Protein AF-A0A662SKJ4-F1 (afdb_monomer)

Nearest PDB structures (foldseek):
  3iwt-assembly1_A  TM=9.603E-01  e=2.782E-09  Sulfurisphaera tokodaii
  3kbq-assembly1_B  TM=8.630E-01  e=3.384E-05  Thermoplasma acidophilum
  4twg-assembly1_A  TM=8.757E-01  e=3.994E-04  Mycobacterium ulcerans Agy99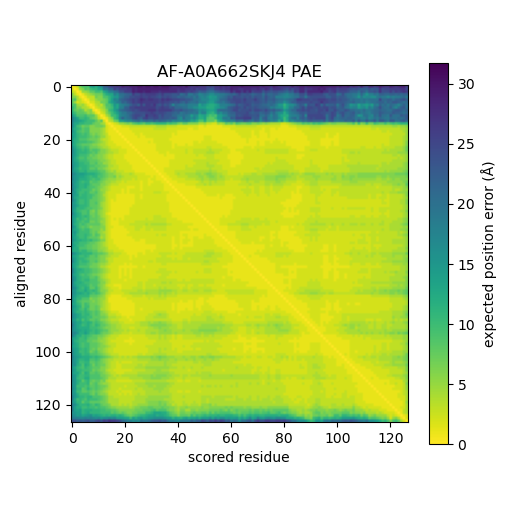
  8ron-assembly1_A  TM=7.445E-01  e=1.794E-04  Homo sapiens
  6hso-assembly1_A-2  TM=8.335E-01  e=1.516E-03  Rattus norvegicus

Solvent-accessible surface area (backbone atoms only — not comparable to full-atom values): 7444 Å² total; per-residue (Å²): 131,83,54,74,68,56,62,54,58,74,70,46,79,89,56,52,33,26,28,42,35,35,34,34,48,71,58,32,49,25,58,76,70,73,44,89,82,85,57,68,65,54,53,50,50,51,52,55,43,44,74,70,59,32,43,76,80,40,80,48,68,35,48,57,39,49,67,63,48,37,54,51,50,66,54,39,65,79,73,29,81,42,80,47,79,46,57,33,70,63,88,51,94,58,34,32,43,59,68,29,53,59,75,71,55,93,71,82,68,65,64,56,61,54,50,49,52,54,56,44,38,76,75,66,46,93,117

Mean predicted aligned error: 5.45 Å

Sequence (127 aa):
MESPVHEHRAKSPHRLRYAVYTVSSSRYKAIKEGRDFTDPTGDLAVKLIESAGNSVVIRKVLPDEKLSIRRELESALKEADVIILCGGTGLHPEDVTVEAASGIFEKEIRGFGELFRHLSFQSIGSA

Radius of gyration: 16.57 Å; Cα contacts (8 Å, |Δi|>4): 156; chains: 1; bounding box: 35×53×33 Å

pLDDT: mean 92.01, std 11.53, range [49.88, 98.62]

Secondary structure (DSSP, 8-state):
---HHHHHHHTS-SS-EEEEEEE-HHHHHHHHTT-----HHHHHHHHHHHHTT-EEEEEEEE-S-HHHHHHHHHHHTTT-SEEEEES--SSSTT--HHHHHHTT-SS--HHHHHHHHHHHHHHHTT-

Foldseek 3Di:
DDDPVVVVVVPDPLEFEEAEEEEAQVVVVCVVVVHDDDDVPLVVVQVVRVVSVYHYPHYYYHYLDLVRLLVVVVVVVVPGPYYHYHDLCDPDPSSCNCVSVVVPDPDDPVVVVVVVVVVCCVVPNPD

Structure (mmCIF, N/CA/C/O backbone):
data_AF-A0A662SKJ4-F1
#
_entry.id   AF-A0A662SKJ4-F1
#
loop_
_atom_site.group_PDB
_atom_site.id
_atom_site.type_symbol
_atom_site.label_atom_id
_atom_site.label_alt_id
_atom_site.label_comp_id
_atom_site.label_asym_id
_atom_site.label_entity_id
_atom_site.label_seq_id
_atom_site.pdbx_PDB_ins_code
_atom_site.Cartn_x
_atom_site.Cartn_y
_atom_site.Cartn_z
_atom_site.occupancy
_atom_site.B_iso_or_equiv
_atom_site.auth_seq_id
_atom_site.aut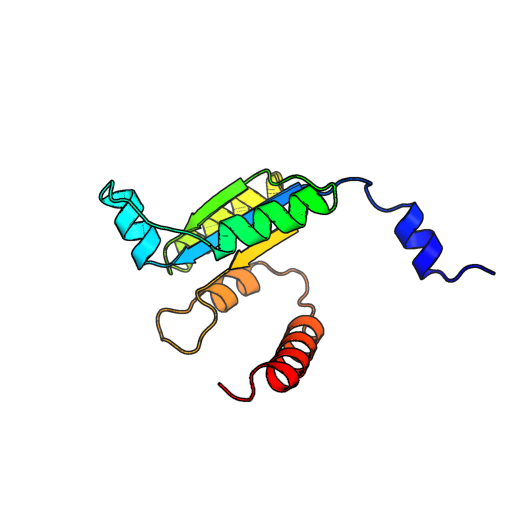h_comp_id
_atom_site.auth_asym_id
_atom_site.auth_atom_id
_atom_site.pdbx_PDB_model_num
ATOM 1 N N . MET A 1 1 ? -11.645 -31.024 -21.734 1.00 49.88 1 MET A N 1
ATOM 2 C CA . MET A 1 1 ? -11.483 -30.965 -20.269 1.00 49.88 1 MET A CA 1
ATOM 3 C C . MET A 1 1 ? -11.018 -29.549 -19.969 1.00 49.88 1 MET A C 1
ATOM 5 O O . MET A 1 1 ? -9.966 -29.176 -20.476 1.00 49.88 1 MET A O 1
ATOM 9 N N . GLU A 1 2 ? -11.850 -28.715 -19.340 1.00 52.16 2 GLU A N 1
ATOM 10 C CA . GLU A 1 2 ? -11.450 -27.342 -18.990 1.00 52.16 2 GLU A CA 1
ATOM 11 C C . GLU A 1 2 ? -10.287 -27.383 -17.994 1.00 52.16 2 GLU A C 1
ATOM 13 O O . GLU A 1 2 ? -10.190 -28.305 -17.184 1.00 52.16 2 GLU A O 1
ATOM 18 N N . SER A 1 3 ? -9.348 -26.438 -18.096 1.00 72.00 3 SER A N 1
ATOM 19 C CA . SER A 1 3 ? -8.174 -26.464 -17.222 1.00 72.00 3 SER A CA 1
ATOM 20 C C . SER A 1 3 ? -8.568 -26.117 -15.777 1.00 72.00 3 SER A C 1
ATOM 22 O O . SER A 1 3 ? -9.486 -25.317 -15.579 1.00 72.00 3 SER A O 1
ATOM 24 N N . PRO A 1 4 ? -7.837 -26.615 -14.762 1.00 68.94 4 PRO A N 1
ATOM 25 C CA . PRO A 1 4 ? -8.095 -26.296 -13.351 1.00 68.94 4 PRO A CA 1
ATOM 26 C C . PRO A 1 4 ? -8.168 -24.787 -13.050 1.00 68.94 4 PRO A C 1
ATOM 28 O O . PRO A 1 4 ? -8.833 -24.362 -12.111 1.00 68.94 4 PRO A O 1
ATOM 31 N N . VAL A 1 5 ? -7.517 -23.960 -13.877 1.00 65.94 5 VAL A N 1
ATOM 32 C CA . VAL A 1 5 ? -7.535 -22.490 -13.798 1.00 65.94 5 VAL A CA 1
ATOM 33 C C . VAL A 1 5 ? -8.924 -21.912 -14.100 1.00 65.94 5 VAL A C 1
ATOM 35 O O . VAL A 1 5 ? -9.333 -20.935 -13.470 1.00 65.94 5 VAL A O 1
ATOM 38 N N . HIS A 1 6 ? -9.660 -22.510 -15.042 1.00 60.34 6 HIS A N 1
ATOM 39 C CA . HIS A 1 6 ? -11.007 -22.066 -15.409 1.00 60.34 6 HIS A CA 1
ATOM 40 C C . HIS A 1 6 ? -12.019 -22.394 -14.306 1.00 60.34 6 HIS A C 1
ATOM 42 O O . HIS A 1 6 ? -12.768 -21.509 -13.889 1.00 60.34 6 HIS A O 1
ATOM 48 N N . GLU A 1 7 ? -11.969 -23.608 -13.749 1.00 56.72 7 GLU A N 1
ATOM 49 C CA . GLU A 1 7 ? -12.828 -23.996 -12.621 1.00 56.72 7 GLU A CA 1
ATOM 50 C C . GLU A 1 7 ? -12.574 -23.146 -11.364 1.00 56.72 7 GLU A C 1
ATOM 52 O O . GLU A 1 7 ? -13.521 -22.792 -10.657 1.00 56.72 7 GLU A O 1
ATOM 57 N N . HIS A 1 8 ? -11.318 -22.767 -11.091 1.00 60.44 8 HIS A N 1
ATOM 58 C CA . HIS A 1 8 ? -10.983 -21.895 -9.958 1.00 60.44 8 HIS A CA 1
ATOM 59 C C . HIS A 1 8 ? -11.510 -20.461 -10.134 1.00 60.44 8 HIS A C 1
ATOM 61 O O . HIS A 1 8 ? -11.982 -19.848 -9.172 1.00 60.44 8 HIS A O 1
ATOM 67 N N . ARG A 1 9 ? -11.467 -19.920 -11.360 1.00 61.12 9 ARG A N 1
ATOM 68 C CA . ARG A 1 9 ? -12.022 -18.591 -11.672 1.00 61.12 9 ARG A CA 1
ATOM 69 C C . ARG A 1 9 ? -13.539 -18.545 -11.519 1.00 61.12 9 ARG A C 1
ATOM 71 O O . ARG A 1 9 ? -14.049 -17.572 -10.976 1.00 61.12 9 ARG A O 1
ATOM 78 N N . ALA A 1 10 ? -14.245 -19.595 -11.936 1.00 59.62 10 ALA A N 1
ATOM 79 C CA . ALA A 1 10 ? -15.704 -19.668 -11.839 1.00 59.62 10 ALA A CA 1
ATOM 80 C C . ALA A 1 10 ? -16.223 -19.681 -10.386 1.00 59.62 10 ALA A C 1
ATOM 82 O O . ALA A 1 10 ? -17.343 -19.249 -10.131 1.00 59.62 10 ALA A O 1
ATOM 83 N N . LYS A 1 11 ? -15.405 -20.151 -9.434 1.00 61.97 11 LYS A N 1
ATOM 84 C CA . LYS A 1 11 ? -15.737 -20.235 -7.999 1.00 61.97 11 LYS A CA 1
ATOM 85 C C . LYS A 1 11 ? -15.219 -19.055 -7.169 1.00 61.97 11 LYS A C 1
ATOM 87 O O . LYS A 1 11 ? -15.419 -19.031 -5.957 1.00 61.97 11 LYS A O 1
ATOM 92 N N . SER A 1 12 ? -14.514 -18.111 -7.791 1.00 60.84 12 SER A N 1
ATOM 93 C CA . SER A 1 12 ? -13.952 -16.957 -7.087 1.00 60.84 12 SER A CA 1
ATOM 94 C C . SER A 1 12 ? -15.053 -15.945 -6.734 1.00 60.84 12 SER A C 1
ATOM 96 O O . SER A 1 12 ? -16.009 -15.813 -7.503 1.00 60.84 12 SER A O 1
ATOM 98 N N . PRO A 1 13 ? -14.944 -15.217 -5.602 1.00 64.12 13 PRO A N 1
ATOM 99 C CA . PRO A 1 13 ? -15.897 -14.169 -5.248 1.00 64.12 13 PRO A CA 1
ATOM 100 C C . PRO A 1 13 ? -16.089 -13.214 -6.426 1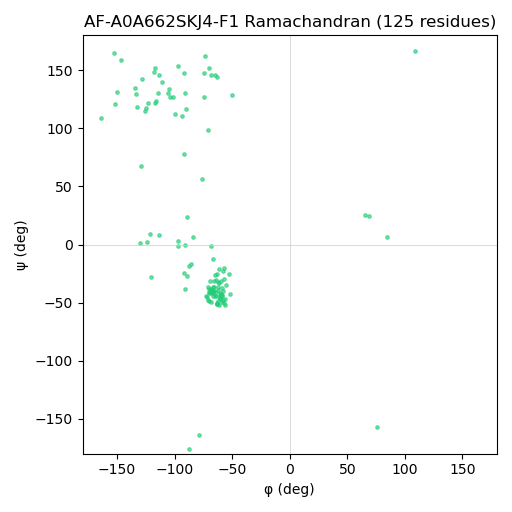.00 64.12 13 PRO A C 1
ATOM 102 O O . PRO A 1 13 ? -15.116 -12.697 -6.971 1.00 64.12 13 PRO A O 1
ATOM 105 N N . HIS A 1 14 ? -17.341 -12.964 -6.816 1.00 73.62 14 HIS A N 1
ATOM 106 C CA . HIS A 1 14 ? -17.648 -12.092 -7.955 1.00 73.62 14 HIS A CA 1
ATOM 107 C C . HIS A 1 14 ? -17.266 -10.623 -7.714 1.00 73.62 14 HIS A C 1
ATOM 109 O O . HIS A 1 14 ? -17.265 -9.832 -8.653 1.00 73.62 14 HIS A O 1
ATOM 115 N N . ARG A 1 15 ? -16.950 -10.255 -6.465 1.00 90.06 15 ARG A N 1
ATOM 116 C CA . ARG A 1 15 ? -16.554 -8.908 -6.062 1.00 90.06 15 ARG A CA 1
ATOM 117 C C . ARG A 1 15 ? -15.637 -8.966 -4.844 1.00 90.06 15 ARG A C 1
ATOM 119 O O . ARG A 1 15 ? -16.052 -9.462 -3.800 1.00 90.06 15 ARG A O 1
ATOM 126 N N . LEU A 1 16 ? -14.424 -8.439 -4.973 1.00 96.06 16 LEU A N 1
ATOM 127 C CA . LEU A 1 16 ? -13.473 -8.295 -3.871 1.00 96.06 16 LEU A CA 1
ATOM 128 C C . LEU A 1 16 ? -13.527 -6.881 -3.274 1.00 96.06 16 LEU A C 1
ATOM 130 O O . LEU A 1 16 ? -13.876 -5.897 -3.944 1.00 96.06 16 LEU A O 1
ATOM 134 N N . ARG A 1 17 ? -13.159 -6.781 -1.999 1.00 97.75 17 ARG A N 1
ATOM 135 C CA . ARG A 1 17 ? -13.008 -5.535 -1.243 1.00 97.75 17 ARG A CA 1
ATOM 136 C C . ARG A 1 17 ? -11.533 -5.174 -1.141 1.00 97.75 17 ARG A C 1
ATOM 138 O O . ARG A 1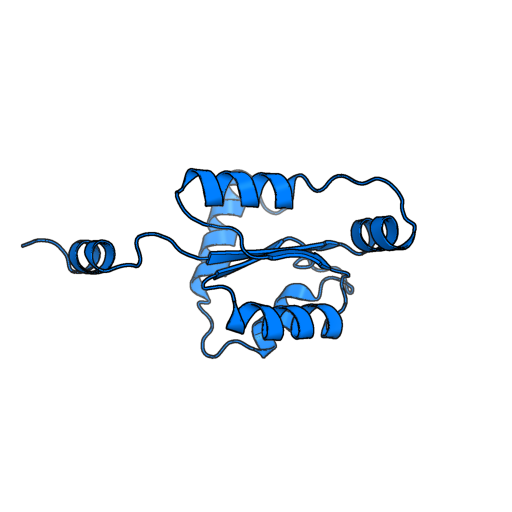 17 ? -10.721 -5.981 -0.697 1.00 97.75 17 ARG A O 1
ATOM 145 N N . TYR A 1 18 ? -11.197 -3.953 -1.526 1.00 98.50 18 TYR A N 1
ATOM 146 C CA . TYR A 1 18 ? -9.835 -3.441 -1.558 1.00 98.50 18 TYR A CA 1
ATOM 147 C C . TYR A 1 18 ? -9.627 -2.364 -0.498 1.00 98.50 18 TYR A C 1
ATOM 149 O O . TYR A 1 18 ? -10.466 -1.479 -0.324 1.00 98.50 18 TYR A O 1
ATOM 157 N N . ALA A 1 19 ? -8.470 -2.399 0.149 1.00 98.56 19 ALA A N 1
ATOM 158 C CA . ALA A 1 19 ? -7.909 -1.262 0.857 1.00 98.56 19 ALA A CA 1
ATOM 159 C C . ALA A 1 19 ? -6.769 -0.669 0.022 1.00 98.56 19 ALA A C 1
ATOM 161 O O . ALA A 1 19 ? -5.858 -1.392 -0.384 1.00 98.56 19 ALA A O 1
ATOM 162 N N . VAL A 1 20 ? -6.819 0.633 -0.244 1.00 98.62 20 VAL A N 1
ATOM 163 C CA . VAL A 1 20 ? -5.810 1.368 -1.013 1.00 98.62 20 VAL A CA 1
ATOM 164 C C . VAL A 1 20 ? -5.146 2.395 -0.108 1.00 98.62 20 VAL A C 1
ATOM 166 O O . VAL A 1 20 ? -5.805 3.272 0.459 1.00 98.62 20 VAL A O 1
ATOM 169 N N . TYR A 1 21 ? -3.827 2.301 -0.007 1.00 98.56 21 TYR A N 1
ATOM 170 C CA . TYR A 1 21 ? -3.008 3.198 0.788 1.00 98.56 21 TYR A CA 1
ATOM 171 C C . TYR A 1 21 ? -1.938 3.854 -0.074 1.00 98.56 21 TYR A C 1
ATOM 173 O O . TYR A 1 21 ? -1.088 3.169 -0.642 1.00 98.56 21 TYR A O 1
ATOM 181 N N . THR A 1 22 ? -1.934 5.183 -0.117 1.00 98.44 22 THR A N 1
ATOM 182 C CA . THR A 1 22 ? -0.799 5.947 -0.646 1.00 98.44 22 THR A CA 1
ATOM 183 C C . THR A 1 22 ? 0.153 6.249 0.506 1.00 98.44 22 THR A C 1
ATOM 185 O O . THR A 1 22 ? -0.218 6.951 1.444 1.00 98.44 22 THR A O 1
ATOM 188 N N . VAL A 1 23 ? 1.378 5.736 0.458 1.00 98.19 23 VAL A N 1
ATOM 189 C CA . VAL A 1 23 ? 2.415 6.003 1.463 1.00 98.19 23 VAL A CA 1
ATOM 190 C C . VAL A 1 23 ? 3.253 7.181 0.973 1.00 98.19 23 VAL A C 1
ATOM 192 O O . VAL A 1 23 ? 3.905 7.107 -0.069 1.00 98.19 23 VAL A O 1
ATOM 195 N N . SER A 1 24 ? 3.122 8.325 1.648 1.00 97.44 24 SER A N 1
ATOM 196 C CA . SER A 1 24 ? 3.790 9.567 1.265 1.00 97.44 24 SER A CA 1
ATOM 197 C C . SER A 1 24 ? 3.779 10.582 2.408 1.00 97.44 24 SER A C 1
ATOM 199 O O . SER A 1 24 ? 2.758 11.221 2.686 1.00 97.44 24 SER A O 1
ATOM 201 N N . SER A 1 25 ? 4.946 10.819 3.004 1.00 95.56 25 SER A N 1
ATOM 202 C CA . SER A 1 25 ? 5.121 11.794 4.090 1.00 95.56 25 SER A CA 1
ATOM 203 C C . SER A 1 25 ? 4.718 13.222 3.703 1.00 95.56 25 SER A C 1
ATOM 205 O O . SER A 1 25 ? 4.098 13.930 4.497 1.00 95.56 25 SER A O 1
ATOM 207 N N . SER A 1 26 ? 4.991 13.654 2.467 1.00 95.75 26 SER A N 1
ATOM 208 C CA . SER A 1 26 ? 4.630 14.999 1.995 1.00 95.75 26 SER A CA 1
ATOM 209 C C . SER A 1 26 ? 3.116 15.200 1.860 1.00 95.75 26 SER A C 1
ATOM 211 O O . SER A 1 26 ? 2.595 16.239 2.279 1.00 95.75 26 SER A O 1
ATOM 213 N N . ARG A 1 27 ? 2.395 14.200 1.334 1.00 97.56 27 ARG A N 1
ATOM 214 C CA . ARG A 1 27 ? 0.924 14.216 1.244 1.00 97.56 27 ARG A CA 1
ATOM 215 C C . ARG A 1 27 ? 0.284 14.091 2.617 1.00 97.56 27 ARG A C 1
ATOM 217 O O . ARG A 1 27 ? -0.639 14.837 2.928 1.00 97.56 27 ARG A O 1
ATOM 224 N N . TYR A 1 28 ? 0.817 13.217 3.468 1.00 97.31 28 TYR A N 1
ATOM 225 C CA . TYR A 1 28 ? 0.346 13.086 4.841 1.00 97.31 28 TYR A CA 1
ATOM 226 C C . TYR A 1 28 ? 0.509 14.399 5.622 1.00 97.31 28 TYR A C 1
ATOM 228 O O . TYR A 1 28 ? -0.424 14.849 6.287 1.00 97.31 28 TYR A O 1
ATOM 236 N N . LYS A 1 29 ? 1.651 15.082 5.472 1.00 97.56 29 LYS A N 1
ATOM 237 C CA . LYS A 1 29 ? 1.871 16.413 6.054 1.00 97.56 29 LYS A CA 1
ATOM 238 C C . LYS A 1 29 ? 0.866 17.445 5.533 1.00 97.56 29 LYS A C 1
ATOM 240 O O . LYS A 1 29 ? 0.340 18.212 6.332 1.00 97.56 29 LYS A O 1
ATOM 245 N N . ALA A 1 30 ? 0.559 17.444 4.232 1.00 97.75 30 ALA A N 1
ATOM 246 C CA . ALA A 1 30 ? -0.463 18.330 3.667 1.00 97.75 30 ALA A CA 1
ATOM 247 C C . ALA A 1 30 ? -1.837 18.115 4.324 1.00 97.75 30 ALA A C 1
ATOM 249 O O . ALA A 1 30 ? -2.449 19.089 4.752 1.00 97.75 30 ALA A O 1
ATOM 250 N N . ILE A 1 31 ? -2.257 16.859 4.527 1.00 97.00 31 ILE A N 1
ATOM 251 C CA . ILE A 1 31 ? -3.496 16.526 5.254 1.00 97.00 31 ILE A CA 1
ATOM 252 C C . ILE A 1 31 ? -3.472 17.091 6.678 1.00 97.00 31 ILE A C 1
ATOM 254 O O . ILE A 1 31 ? -4.436 17.720 7.110 1.00 97.00 31 ILE A O 1
ATOM 258 N N . LYS A 1 32 ? -2.372 16.886 7.415 1.00 97.62 32 LYS A N 1
ATOM 259 C CA . LYS A 1 32 ? -2.241 17.354 8.808 1.00 97.62 32 LYS A CA 1
ATOM 260 C C . LYS A 1 32 ? -2.276 18.877 8.926 1.00 97.62 32 LYS A C 1
ATOM 262 O O . LYS A 1 32 ? -2.737 19.387 9.941 1.00 97.62 32 LYS A O 1
ATOM 267 N N . GLU A 1 33 ? -1.801 19.577 7.904 1.00 97.81 33 GLU A N 1
ATOM 268 C CA . GLU A 1 33 ? -1.788 21.039 7.820 1.00 97.81 33 GLU A CA 1
ATOM 269 C C . GLU A 1 33 ? -3.051 21.615 7.157 1.00 97.81 33 GLU A C 1
ATOM 271 O O . GLU A 1 33 ? -3.161 22.831 7.027 1.00 97.81 33 GLU A O 1
ATOM 276 N N . GLY A 1 34 ? -3.999 20.771 6.729 1.00 97.19 34 GLY A N 1
ATOM 277 C CA . GLY A 1 34 ? -5.209 21.204 6.022 1.00 97.19 34 GLY A CA 1
ATOM 278 C C . GLY A 1 34 ? -4.932 21.830 4.652 1.00 97.19 34 GLY A C 1
ATOM 279 O O . GLY A 1 34 ? -5.715 22.655 4.190 1.00 97.19 34 GLY A O 1
ATOM 280 N N . ARG A 1 35 ? -3.806 21.483 4.018 1.00 97.56 35 ARG A N 1
ATOM 281 C CA . ARG A 1 35 ? -3.424 21.957 2.683 1.00 97.56 35 ARG A CA 1
ATOM 282 C C . ARG A 1 35 ? -3.905 20.998 1.603 1.00 97.56 35 ARG A C 1
ATOM 284 O O . ARG A 1 35 ? -3.874 19.780 1.781 1.00 97.56 35 ARG A O 1
ATOM 291 N N . ASP A 1 36 ? -4.225 21.561 0.446 1.00 96.00 36 ASP A N 1
ATOM 292 C CA . ASP A 1 36 ? -4.551 20.784 -0.743 1.00 96.00 36 ASP A CA 1
ATOM 293 C C . ASP A 1 36 ? -3.347 19.970 -1.237 1.00 96.00 36 ASP A C 1
ATOM 295 O O . ASP A 1 36 ? -2.185 20.389 -1.152 1.00 96.00 36 ASP A O 1
ATOM 299 N N . PHE A 1 37 ? -3.638 18.791 -1.779 1.00 97.06 37 PHE A N 1
ATOM 300 C CA . PHE A 1 37 ? -2.676 17.914 -2.438 1.00 97.06 37 PHE A CA 1
ATOM 301 C C . PHE A 1 37 ? -3.388 17.055 -3.487 1.00 97.06 37 PHE A C 1
ATOM 303 O O . PHE A 1 37 ? -4.610 16.926 -3.482 1.00 97.06 37 PHE A O 1
ATOM 310 N N . THR A 1 38 ? -2.612 16.433 -4.372 1.00 97.19 38 THR A N 1
ATOM 311 C CA . THR A 1 38 ? -3.121 15.457 -5.341 1.00 97.19 38 THR A CA 1
ATOM 312 C C . THR A 1 38 ? -2.573 14.066 -5.050 1.00 97.19 38 THR A C 1
ATOM 314 O O . THR A 1 38 ? -1.416 13.896 -4.644 1.00 97.19 38 THR A O 1
ATOM 317 N N . ASP A 1 39 ? -3.390 13.048 -5.305 1.00 97.44 39 ASP A N 1
ATOM 318 C CA . ASP A 1 39 ? -3.024 11.636 -5.175 1.00 97.44 39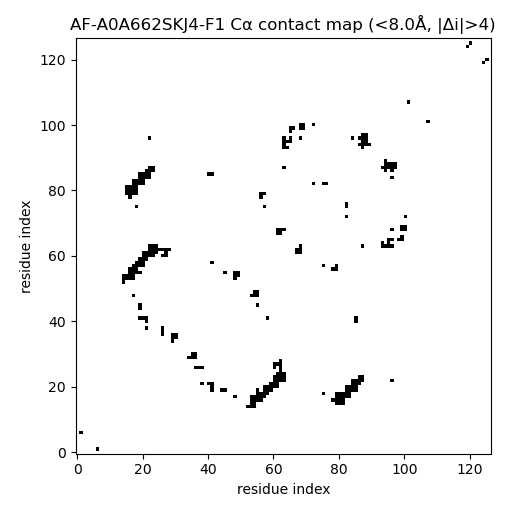 ASP A CA 1
ATOM 319 C C . ASP A 1 39 ? -3.389 10.854 -6.451 1.00 97.44 39 ASP A C 1
ATOM 321 O O . ASP A 1 39 ? -4.268 9.990 -6.421 1.00 97.44 39 ASP A O 1
ATOM 325 N N . PRO A 1 40 ? -2.713 11.131 -7.589 1.00 97.75 40 PRO A N 1
ATOM 326 C CA . PRO A 1 40 ? -3.048 10.500 -8.866 1.00 97.75 40 PRO A CA 1
ATOM 327 C C . PRO A 1 40 ? -2.933 8.974 -8.828 1.00 97.75 40 PRO A C 1
ATOM 329 O O . PRO A 1 40 ? -3.672 8.283 -9.523 1.00 97.75 40 PRO A O 1
ATOM 332 N N . THR A 1 41 ? -2.013 8.445 -8.016 1.00 96.25 41 THR A N 1
ATOM 333 C CA . THR A 1 41 ? -1.816 7.003 -7.847 1.00 96.25 41 THR A CA 1
ATOM 334 C C . THR A 1 41 ? -3.005 6.361 -7.145 1.00 96.25 41 THR A C 1
ATOM 336 O O . THR A 1 41 ? -3.545 5.379 -7.656 1.00 96.25 41 THR A O 1
ATOM 339 N N . GLY A 1 42 ? -3.452 6.924 -6.017 1.00 97.69 42 GLY A N 1
ATOM 340 C CA . GLY A 1 42 ? -4.649 6.435 -5.337 1.00 97.69 42 GLY A CA 1
ATOM 341 C C . GLY A 1 42 ? -5.906 6.608 -6.190 1.00 97.69 42 GLY A C 1
ATOM 342 O O . GLY A 1 42 ? -6.705 5.677 -6.277 1.00 97.69 42 GLY A O 1
ATOM 343 N N . ASP A 1 43 ? -6.052 7.742 -6.885 1.00 98.19 43 ASP A N 1
ATOM 344 C CA . ASP A 1 43 ? -7.179 7.988 -7.798 1.00 98.19 43 ASP A CA 1
ATOM 345 C C . ASP A 1 43 ? -7.221 6.952 -8.937 1.00 98.19 43 ASP A C 1
ATOM 347 O O . ASP A 1 43 ? -8.276 6.384 -9.239 1.00 98.19 43 ASP A O 1
ATOM 351 N N . LEU A 1 44 ? -6.069 6.655 -9.549 1.00 98.44 44 LEU A N 1
ATOM 352 C CA . LEU A 1 44 ? -5.958 5.649 -10.604 1.00 98.44 44 LEU A CA 1
ATOM 353 C C . LEU A 1 44 ? -6.259 4.241 -10.080 1.00 98.44 44 LEU A C 1
ATOM 355 O O . LEU A 1 44 ? -6.992 3.499 -10.735 1.00 98.44 44 LEU A O 1
ATOM 359 N N . ALA A 1 45 ? -5.723 3.874 -8.914 1.00 98.12 45 ALA A N 1
ATOM 360 C CA . ALA A 1 45 ? -5.965 2.569 -8.307 1.00 98.12 45 ALA A CA 1
ATOM 361 C C . ALA A 1 45 ? -7.462 2.344 -8.058 1.00 98.12 45 ALA A C 1
ATOM 363 O O . ALA A 1 45 ? -8.004 1.332 -8.500 1.00 98.12 45 ALA A O 1
ATOM 364 N N . VAL A 1 46 ? -8.146 3.312 -7.436 1.00 98.19 46 VAL A N 1
ATOM 365 C CA . VAL A 1 46 ? -9.598 3.253 -7.195 1.00 98.19 46 VAL A CA 1
ATOM 366 C C . VAL A 1 46 ? -10.352 3.067 -8.506 1.00 98.19 46 VAL A C 1
ATOM 368 O O . VAL A 1 46 ? -11.125 2.119 -8.640 1.00 98.19 46 VAL A O 1
ATOM 371 N N . LYS A 1 47 ? -10.056 3.903 -9.508 1.00 98.31 47 LYS A N 1
ATOM 372 C CA . LYS A 1 47 ? -10.701 3.823 -10.820 1.00 98.31 47 LYS A CA 1
ATOM 373 C C . LYS A 1 47 ? -10.545 2.440 -11.455 1.00 98.31 47 LYS A C 1
ATOM 375 O O . LYS A 1 47 ? -11.523 1.900 -11.970 1.00 98.31 47 LYS A O 1
ATOM 380 N N . LEU A 1 48 ? -9.338 1.870 -11.446 1.00 98.25 48 LEU A N 1
ATOM 381 C CA . LEU A 1 48 ? -9.069 0.554 -12.037 1.00 98.25 48 LEU A CA 1
ATOM 382 C C . LEU A 1 48 ? -9.788 -0.572 -11.285 1.00 98.25 48 LEU A C 1
ATOM 384 O O . LEU A 1 48 ? -10.364 -1.456 -11.919 1.00 98.25 48 LEU A O 1
ATOM 388 N N . ILE A 1 49 ? -9.791 -0.524 -9.951 1.00 97.75 49 ILE A N 1
ATOM 389 C CA . ILE A 1 49 ? -10.454 -1.517 -9.095 1.00 97.75 49 ILE A CA 1
ATOM 390 C C . ILE A 1 49 ? -11.966 -1.507 -9.335 1.00 97.75 49 ILE A C 1
ATOM 392 O O . ILE A 1 49 ? -12.561 -2.557 -9.589 1.00 97.75 49 ILE A O 1
ATOM 396 N N . GLU A 1 50 ? -12.590 -0.331 -9.290 1.00 96.62 50 GLU A N 1
ATOM 397 C CA . GLU A 1 50 ? -14.036 -0.185 -9.477 1.00 96.62 50 GLU A CA 1
ATOM 398 C C . GLU A 1 50 ? -14.464 -0.526 -10.908 1.00 96.62 50 GLU A C 1
ATOM 400 O O . GLU A 1 50 ? -15.463 -1.217 -11.101 1.00 96.62 50 GLU A O 1
ATOM 405 N N . SER A 1 51 ? -13.668 -0.139 -11.913 1.00 96.75 51 SER A N 1
ATOM 406 C CA . SER A 1 51 ? -13.924 -0.501 -13.319 1.00 96.75 51 SER A CA 1
ATOM 407 C C . SER A 1 51 ? -13.852 -2.012 -13.562 1.00 96.75 51 SER A C 1
ATOM 409 O O . SER A 1 51 ? -14.482 -2.516 -14.488 1.00 96.75 51 SER A O 1
ATOM 411 N N . ALA A 1 52 ? -13.114 -2.746 -12.726 1.00 95.69 52 ALA A N 1
ATOM 412 C CA . ALA A 1 52 ? -13.063 -4.206 -12.745 1.00 95.69 52 ALA A CA 1
ATOM 413 C C . ALA A 1 52 ? -14.218 -4.872 -11.961 1.00 95.69 52 ALA A C 1
ATOM 415 O O . ALA A 1 52 ? -14.205 -6.088 -11.784 1.00 95.69 52 ALA A O 1
ATOM 416 N N . GLY A 1 53 ? -15.202 -4.102 -11.476 1.00 95.50 53 GLY A N 1
ATOM 417 C CA . GLY A 1 53 ? -16.369 -4.603 -10.739 1.00 95.50 53 GLY A CA 1
ATOM 418 C C . GLY A 1 53 ? -16.139 -4.816 -9.240 1.00 95.50 53 GLY A C 1
ATOM 419 O O . GLY A 1 53 ? -17.025 -5.321 -8.549 1.00 95.50 53 GLY A O 1
ATOM 420 N N . ASN A 1 54 ? -14.976 -4.422 -8.714 1.00 96.69 54 ASN A N 1
ATOM 421 C CA . ASN A 1 54 ? -14.628 -4.574 -7.302 1.00 96.69 54 ASN A CA 1
ATOM 422 C C . ASN A 1 54 ? -15.097 -3.374 -6.457 1.00 96.69 54 ASN A C 1
ATOM 424 O O . ASN A 1 54 ? -15.822 -2.496 -6.923 1.00 96.69 54 ASN A O 1
ATOM 428 N N . SER A 1 55 ? -14.766 -3.366 -5.167 1.00 97.06 55 SER A N 1
ATOM 429 C CA . SER A 1 55 ? -15.062 -2.246 -4.260 1.00 97.06 55 SER A CA 1
ATOM 430 C C . SER A 1 55 ? -13.814 -1.801 -3.520 1.00 97.06 55 SER A C 1
ATOM 432 O O . SER A 1 55 ? -13.031 -2.649 -3.104 1.00 97.06 55 SER A O 1
ATOM 434 N N . VAL A 1 56 ? -13.656 -0.496 -3.310 1.00 98.31 56 VAL A N 1
ATOM 435 C CA . VAL A 1 56 ? -12.654 0.050 -2.390 1.00 98.31 56 VAL A CA 1
ATOM 436 C C . VAL A 1 56 ? -13.352 0.387 -1.075 1.00 98.31 56 VAL A C 1
ATOM 438 O O . VAL A 1 56 ? -14.194 1.277 -1.030 1.00 98.31 56 VAL A O 1
ATOM 441 N N . VAL A 1 57 ? -13.030 -0.353 -0.015 1.00 98.12 57 VAL A N 1
ATOM 442 C CA . VAL A 1 57 ? -13.614 -0.164 1.326 1.00 98.12 57 VAL A CA 1
ATOM 443 C C . VAL A 1 57 ? -12.787 0.785 2.187 1.00 98.12 57 VAL A C 1
ATOM 445 O O . VAL A 1 57 ? -13.324 1.433 3.079 1.00 98.12 57 VAL A O 1
ATOM 448 N N . ILE A 1 58 ? -11.488 0.907 1.897 1.00 98.38 58 ILE A N 1
ATOM 449 C CA . ILE A 1 58 ? -10.580 1.826 2.583 1.00 98.38 58 ILE A CA 1
ATOM 450 C C . ILE A 1 58 ? -9.750 2.561 1.534 1.00 98.38 58 ILE A C 1
ATOM 452 O O . ILE A 1 58 ? -9.127 1.935 0.680 1.00 98.38 58 ILE A O 1
ATOM 456 N N . ARG A 1 59 ? -9.700 3.892 1.636 1.00 97.75 59 ARG A N 1
ATOM 457 C CA . ARG A 1 59 ? -8.756 4.742 0.905 1.00 97.75 59 ARG A CA 1
ATOM 458 C C . ARG A 1 59 ? -8.117 5.730 1.874 1.00 97.75 59 ARG A C 1
ATOM 460 O O . ARG A 1 59 ? -8.830 6.549 2.453 1.00 97.75 59 ARG A O 1
ATOM 467 N N . LYS A 1 60 ? -6.794 5.674 2.048 1.00 98.00 60 LYS A N 1
ATOM 468 C CA . LYS A 1 60 ? -6.068 6.574 2.962 1.00 98.00 60 LYS A CA 1
ATOM 469 C C . LYS A 1 60 ? -4.671 6.928 2.456 1.00 98.00 60 LYS A C 1
ATOM 471 O O . LYS A 1 60 ? -4.067 6.193 1.682 1.00 98.00 60 LYS A O 1
ATOM 476 N N . VAL A 1 61 ? -4.142 8.041 2.957 1.00 98.31 61 VAL A N 1
ATOM 477 C CA . VAL A 1 61 ? -2.728 8.408 2.826 1.00 98.31 61 VAL A CA 1
ATOM 478 C C . VAL A 1 61 ? -2.034 8.162 4.162 1.00 98.31 61 VAL A C 1
ATOM 480 O O . VAL A 1 61 ? -2.559 8.571 5.200 1.00 98.31 61 VAL A O 1
ATOM 483 N N . LEU A 1 62 ? -0.868 7.521 4.137 1.00 98.12 62 LEU A N 1
ATOM 484 C CA . LEU A 1 62 ? -0.057 7.196 5.312 1.00 98.12 62 LEU A CA 1
ATOM 485 C C . LEU A 1 62 ? 1.302 7.911 5.258 1.00 98.12 62 LEU A C 1
ATOM 487 O O . LEU A 1 62 ? 1.799 8.170 4.160 1.00 98.12 62 LEU A O 1
ATOM 491 N N . PRO A 1 63 ? 1.923 8.223 6.409 1.00 97.44 63 PRO A N 1
ATOM 492 C CA . PRO A 1 63 ? 3.321 8.640 6.448 1.00 97.44 63 PRO A CA 1
ATOM 493 C C . PRO A 1 63 ? 4.257 7.445 6.214 1.00 97.44 63 PRO A C 1
ATOM 495 O O . PRO A 1 63 ? 3.859 6.293 6.413 1.00 97.44 63 PRO A O 1
ATOM 498 N N . ASP A 1 64 ? 5.514 7.727 5.871 1.00 96.25 64 ASP A N 1
ATOM 499 C CA . ASP A 1 64 ? 6.589 6.734 5.725 1.00 96.25 64 ASP A CA 1
ATOM 500 C C . ASP A 1 64 ? 7.105 6.261 7.102 1.00 96.25 64 ASP A C 1
ATOM 502 O O . ASP A 1 64 ? 8.274 6.374 7.462 1.00 96.25 64 ASP A O 1
ATOM 506 N N . GLU A 1 65 ? 6.192 5.757 7.931 1.00 96.56 65 GLU A N 1
ATOM 507 C CA . GLU A 1 65 ? 6.467 5.316 9.295 1.00 96.56 65 GLU A CA 1
ATOM 508 C C . GLU A 1 65 ? 6.012 3.870 9.480 1.00 96.56 65 GLU A C 1
ATOM 510 O O . GLU A 1 65 ? 4.819 3.553 9.431 1.00 96.56 65 GLU A O 1
ATOM 515 N N . LYS A 1 66 ? 6.962 2.980 9.782 1.00 96.00 66 LYS A N 1
ATOM 516 C CA . LYS A 1 66 ? 6.725 1.532 9.884 1.00 96.00 66 LYS A CA 1
ATOM 517 C C . LYS A 1 66 ? 5.558 1.158 10.808 1.00 96.00 66 LYS A C 1
ATOM 519 O O . LYS A 1 66 ? 4.760 0.286 10.471 1.00 96.00 66 LYS A O 1
ATOM 524 N N . LEU A 1 67 ? 5.451 1.807 11.971 1.00 95.94 67 LEU A N 1
ATOM 525 C CA . LEU A 1 67 ? 4.383 1.536 12.943 1.00 95.94 67 LEU A CA 1
ATOM 526 C C . LEU A 1 67 ? 3.014 2.019 12.454 1.00 95.94 67 LEU A C 1
ATOM 528 O O . LEU A 1 67 ? 2.020 1.315 12.635 1.00 95.94 67 LEU A O 1
ATOM 532 N N . SER A 1 68 ? 2.972 3.193 11.823 1.00 96.44 68 SER A N 1
ATOM 533 C CA . SER A 1 68 ? 1.754 3.771 11.255 1.00 96.44 68 SER A CA 1
ATOM 534 C C . SER A 1 68 ? 1.215 2.891 10.124 1.00 96.44 68 SER A C 1
ATOM 536 O O . SER A 1 68 ? 0.030 2.556 10.127 1.00 96.44 68 SER A O 1
ATOM 538 N N . ILE A 1 69 ? 2.094 2.415 9.234 1.00 97.88 69 ILE A N 1
ATOM 539 C CA . ILE A 1 69 ? 1.740 1.464 8.170 1.00 97.88 69 ILE A CA 1
ATOM 540 C C . ILE A 1 69 ? 1.221 0.152 8.769 1.00 97.88 69 ILE A C 1
ATOM 542 O O . ILE A 1 69 ? 0.123 -0.285 8.431 1.00 97.88 69 ILE A O 1
ATOM 546 N N . ARG A 1 70 ? 1.961 -0.461 9.703 1.00 97.00 70 ARG A N 1
ATOM 547 C CA . ARG A 1 70 ? 1.584 -1.757 10.294 1.00 97.00 70 ARG A CA 1
ATOM 548 C C . ARG A 1 70 ? 0.216 -1.720 10.977 1.00 97.00 70 ARG A C 1
ATOM 550 O O . ARG A 1 70 ? -0.584 -2.629 10.776 1.00 97.00 70 ARG A O 1
ATOM 557 N N . ARG A 1 71 ? -0.071 -0.659 11.738 1.00 96.38 71 ARG A N 1
ATOM 558 C CA . ARG A 1 71 ? -1.368 -0.484 12.408 1.00 96.38 71 ARG A CA 1
ATOM 559 C C . ARG A 1 71 ? -2.526 -0.449 11.409 1.00 96.38 71 ARG A C 1
ATOM 561 O O . ARG A 1 71 ? -3.570 -1.045 11.657 1.00 96.38 71 ARG A O 1
ATOM 568 N N . GLU A 1 72 ? -2.351 0.255 10.297 1.00 97.31 72 GLU A N 1
ATOM 569 C CA . GLU A 1 72 ? -3.384 0.354 9.263 1.00 97.31 72 GLU A CA 1
ATOM 570 C C . GLU A 1 72 ? -3.573 -0.971 8.522 1.00 97.31 72 GLU A C 1
ATOM 572 O O . GLU A 1 72 ? -4.713 -1.369 8.295 1.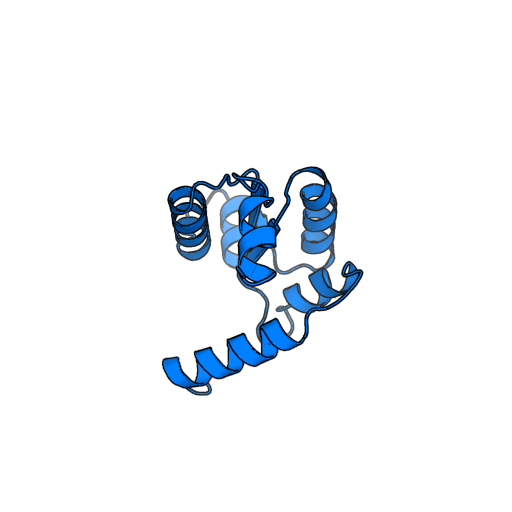00 97.31 72 GLU A O 1
ATOM 577 N N . LEU A 1 73 ? -2.492 -1.712 8.255 1.00 97.06 73 LEU A N 1
ATOM 578 C CA . LEU A 1 73 ? -2.586 -3.064 7.696 1.00 97.06 73 LEU A CA 1
ATOM 579 C C . LEU A 1 73 ? -3.365 -4.014 8.617 1.00 97.06 73 LEU A C 1
ATOM 581 O O . LEU A 1 73 ? -4.279 -4.694 8.159 1.00 97.06 73 LEU A O 1
ATOM 585 N N . GLU A 1 74 ? -3.068 -4.024 9.919 1.00 95.44 74 GLU A N 1
ATOM 586 C CA . GLU A 1 74 ? -3.781 -4.854 10.905 1.00 95.44 74 GLU A CA 1
ATOM 587 C C . GLU A 1 74 ? -5.280 -4.516 10.999 1.00 95.44 74 GLU A C 1
ATOM 589 O O . GLU A 1 74 ? -6.105 -5.405 11.230 1.00 95.44 74 GLU A O 1
ATOM 594 N N . SER A 1 75 ? -5.652 -3.246 10.798 1.00 95.56 75 SER A N 1
ATOM 595 C CA . SER A 1 75 ? -7.058 -2.840 10.692 1.00 95.56 75 SER A CA 1
ATOM 596 C C . SER A 1 75 ? -7.683 -3.335 9.387 1.00 95.56 75 SER A C 1
ATOM 598 O O . SER A 1 75 ? -8.743 -3.960 9.412 1.00 95.56 75 SER A O 1
ATOM 600 N N . ALA A 1 76 ? -7.010 -3.108 8.256 1.00 97.31 76 ALA A N 1
ATOM 601 C CA . ALA A 1 76 ? -7.514 -3.456 6.930 1.00 97.31 76 ALA A CA 1
ATOM 602 C C . ALA A 1 76 ? -7.736 -4.958 6.739 1.00 97.31 76 ALA A C 1
ATOM 604 O O . ALA A 1 76 ? -8.688 -5.334 6.060 1.00 97.31 76 ALA A O 1
ATOM 605 N N . LEU A 1 77 ? -6.930 -5.816 7.376 1.00 95.44 77 LEU A N 1
ATOM 606 C CA . LEU A 1 77 ? -7.094 -7.277 7.327 1.00 95.44 77 LEU A CA 1
ATOM 607 C C . LEU A 1 77 ? -8.475 -7.763 7.806 1.00 95.44 77 LEU A C 1
ATOM 609 O O . LEU A 1 77 ? -8.875 -8.879 7.486 1.00 95.44 77 LEU A O 1
ATOM 613 N N . LYS A 1 78 ? -9.212 -6.949 8.572 1.00 95.25 78 LYS A N 1
ATOM 614 C CA . LYS A 1 78 ? -10.567 -7.280 9.047 1.00 95.25 78 LYS A CA 1
ATOM 615 C C . LYS A 1 78 ? -11.663 -6.875 8.057 1.00 95.25 78 LYS A C 1
ATOM 617 O O . LYS A 1 78 ? -12.788 -7.360 8.156 1.00 95.25 78 LYS A O 1
ATOM 622 N N . GLU A 1 79 ? -11.353 -5.977 7.127 1.00 95.56 79 GLU A N 1
ATOM 623 C CA . GLU A 1 79 ? -12.338 -5.268 6.302 1.00 95.56 79 GLU A CA 1
ATOM 624 C C . GLU A 1 79 ? -12.155 -5.509 4.798 1.00 95.56 79 GLU A C 1
ATOM 626 O O . GLU A 1 79 ? -13.135 -5.462 4.051 1.00 95.56 79 GLU A O 1
ATOM 631 N N . ALA A 1 80 ? -10.928 -5.786 4.355 1.00 97.56 80 ALA A N 1
ATOM 632 C CA . ALA A 1 80 ? -10.558 -5.932 2.955 1.00 97.56 80 ALA A CA 1
ATOM 633 C C . ALA A 1 80 ? -10.032 -7.337 2.640 1.00 97.56 80 ALA A C 1
ATOM 635 O O . ALA A 1 80 ? -9.383 -7.981 3.459 1.00 97.56 80 ALA A O 1
ATOM 636 N N . ASP A 1 81 ? -10.284 -7.776 1.410 1.00 97.25 81 ASP A N 1
ATOM 637 C CA . ASP A 1 81 ? -9.774 -9.034 0.861 1.00 97.25 81 ASP A CA 1
ATOM 638 C C . ASP A 1 81 ? -8.400 -8.825 0.196 1.00 97.25 81 ASP A C 1
ATOM 640 O O . ASP A 1 81 ? -7.588 -9.745 0.119 1.00 97.25 81 ASP A O 1
ATOM 644 N N . VAL A 1 82 ? -8.131 -7.604 -0.285 1.00 97.38 82 VAL A N 1
ATOM 645 C CA . VAL A 1 82 ? -6.867 -7.208 -0.920 1.00 97.38 82 VAL A CA 1
ATOM 646 C C . VAL A 1 82 ? -6.410 -5.860 -0.371 1.00 97.38 82 VAL A C 1
ATOM 648 O O . VAL A 1 82 ? -7.194 -4.917 -0.291 1.00 97.38 82 VAL A O 1
ATOM 651 N N . ILE A 1 83 ? -5.125 -5.741 -0.039 1.00 98.12 83 ILE A N 1
ATOM 652 C CA . ILE A 1 83 ? -4.510 -4.476 0.373 1.00 98.12 83 ILE A CA 1
ATOM 653 C C . ILE A 1 83 ? -3.471 -4.065 -0.671 1.00 98.12 83 ILE A C 1
ATOM 655 O O . ILE A 1 83 ? -2.614 -4.864 -1.046 1.00 98.12 83 ILE A O 1
ATOM 659 N N . ILE A 1 84 ? -3.541 -2.816 -1.129 1.00 98.00 84 ILE A N 1
ATOM 660 C CA . ILE A 1 84 ? -2.587 -2.208 -2.056 1.00 98.00 84 ILE A CA 1
ATOM 661 C C . ILE A 1 84 ? -1.908 -1.040 -1.346 1.00 98.00 84 ILE A C 1
ATOM 663 O O . ILE A 1 84 ? -2.569 -0.098 -0.911 1.00 98.00 84 ILE A O 1
ATOM 667 N N . LEU A 1 85 ? -0.582 -1.105 -1.258 1.00 97.88 85 LEU A N 1
ATOM 668 C CA . LEU A 1 85 ? 0.275 -0.021 -0.787 1.00 97.88 85 LEU A CA 1
ATOM 669 C C . LEU A 1 85 ? 0.988 0.587 -1.999 1.00 97.88 85 LEU A C 1
ATOM 671 O O . LEU A 1 85 ? 1.568 -0.140 -2.809 1.00 97.88 85 LEU A O 1
ATOM 675 N N . CYS A 1 86 ? 0.952 1.908 -2.128 1.00 97.19 86 CYS A N 1
ATOM 676 C CA . CYS A 1 86 ? 1.606 2.637 -3.208 1.00 97.19 86 CYS A CA 1
ATOM 677 C C . CYS A 1 86 ? 2.529 3.720 -2.644 1.00 97.19 86 CYS A C 1
ATOM 679 O O . CYS A 1 86 ? 2.048 4.692 -2.067 1.00 97.19 86 CYS A O 1
ATOM 681 N N . GLY A 1 87 ? 3.837 3.580 -2.867 1.00 95.94 87 GLY A N 1
ATOM 682 C CA . GLY A 1 87 ? 4.868 4.484 -2.342 1.00 95.94 87 GLY A CA 1
ATOM 683 C C . GLY A 1 87 ? 5.703 3.840 -1.235 1.00 95.94 87 GLY A C 1
ATOM 684 O O . GLY A 1 87 ? 5.361 2.765 -0.748 1.00 95.94 87 GLY A O 1
ATOM 685 N N . GLY A 1 88 ? 6.825 4.470 -0.885 1.00 95.56 88 GLY A N 1
ATOM 686 C CA . GLY A 1 88 ? 7.687 4.032 0.214 1.00 95.56 88 GLY A CA 1
ATOM 687 C C . GLY A 1 88 ? 8.437 2.710 -0.022 1.00 95.56 88 GLY A C 1
ATOM 688 O O . GLY A 1 88 ? 8.705 2.005 0.948 1.00 95.56 88 GLY A O 1
ATOM 689 N N . THR A 1 89 ? 8.687 2.308 -1.279 1.00 95.12 89 THR A N 1
ATOM 690 C CA . THR A 1 89 ? 9.341 1.028 -1.659 1.00 95.12 89 THR A CA 1
ATOM 691 C C . THR A 1 89 ? 10.717 1.202 -2.313 1.00 95.12 89 THR A C 1
ATOM 693 O O . THR A 1 89 ? 11.227 0.255 -2.916 1.00 95.12 89 THR A O 1
ATOM 696 N N . GLY A 1 90 ? 11.256 2.421 -2.323 1.00 91.81 90 GLY A N 1
ATOM 697 C CA . GLY A 1 90 ? 12.556 2.726 -2.915 1.00 91.81 90 GLY A CA 1
ATOM 698 C C . GLY A 1 90 ? 13.729 2.336 -2.013 1.00 91.81 90 GLY A C 1
ATOM 699 O O . GLY A 1 90 ? 13.598 1.538 -1.090 1.00 91.81 90 GLY A O 1
ATOM 700 N N . LEU A 1 91 ? 14.904 2.885 -2.324 1.00 92.19 91 LEU A N 1
ATOM 701 C CA . LEU A 1 91 ? 16.141 2.671 -1.563 1.00 92.19 91 LEU A CA 1
ATOM 702 C C . LEU A 1 91 ? 16.425 3.804 -0.563 1.00 92.19 91 LEU A C 1
ATOM 704 O O . LEU A 1 91 ? 17.491 3.812 0.058 1.00 92.19 91 LEU A O 1
ATOM 708 N N . HIS A 1 92 ? 15.535 4.794 -0.440 1.00 94.00 92 HIS A N 1
ATOM 709 C CA . HIS A 1 92 ? 15.736 5.873 0.518 1.00 94.00 92 HIS A CA 1
ATOM 710 C C . HIS A 1 92 ? 15.610 5.321 1.949 1.00 94.00 92 HIS A C 1
ATOM 712 O O . HIS A 1 92 ? 14.775 4.454 2.180 1.00 94.00 92 HIS A O 1
ATOM 718 N N . PRO A 1 93 ? 16.366 5.819 2.947 1.00 92.06 93 PRO A N 1
ATOM 719 C CA . PRO A 1 93 ? 16.256 5.328 4.327 1.00 92.06 93 PRO A CA 1
ATOM 720 C C . PRO A 1 93 ? 14.853 5.446 4.943 1.00 92.06 93 PRO A C 1
ATOM 722 O O . PRO A 1 93 ? 14.539 4.756 5.909 1.00 92.06 93 PRO A O 1
ATOM 725 N N . GLU A 1 94 ? 14.034 6.349 4.407 1.00 92.56 94 GLU A N 1
ATOM 726 C CA . GLU A 1 94 ? 12.646 6.559 4.825 1.00 92.56 94 GLU A CA 1
ATOM 727 C C . GLU A 1 94 ? 11.671 5.605 4.115 1.00 92.56 94 GLU A C 1
ATOM 729 O O . GLU A 1 94 ? 10.562 5.412 4.600 1.00 92.56 94 GLU A O 1
ATOM 734 N N . ASP A 1 95 ? 12.064 4.971 3.005 1.00 95.94 95 ASP A N 1
ATOM 735 C CA . ASP A 1 95 ? 11.238 3.983 2.310 1.00 95.94 95 ASP A CA 1
ATOM 736 C C . ASP A 1 95 ? 11.158 2.700 3.153 1.00 95.94 95 ASP A C 1
ATOM 738 O O . ASP A 1 95 ? 12.073 1.882 3.163 1.00 95.94 95 ASP A O 1
ATOM 742 N N . VAL A 1 96 ? 10.060 2.538 3.898 1.00 97.25 96 VAL A N 1
ATOM 743 C CA . VAL A 1 96 ? 9.888 1.443 4.877 1.00 97.25 96 VAL A CA 1
ATOM 744 C C . VAL A 1 96 ? 8.679 0.545 4.600 1.00 97.25 96 VAL A C 1
ATOM 746 O O . VAL A 1 96 ? 8.288 -0.265 5.448 1.00 97.25 96 VAL A O 1
ATOM 749 N N . THR A 1 97 ? 8.030 0.696 3.444 1.00 97.50 97 THR A N 1
ATOM 750 C CA . THR A 1 97 ? 6.759 0.014 3.139 1.00 97.50 97 THR A CA 1
ATOM 751 C C . THR A 1 97 ? 6.940 -1.495 3.012 1.00 97.50 97 THR A C 1
ATOM 753 O O . THR A 1 97 ? 6.116 -2.256 3.526 1.00 97.50 97 THR A O 1
ATOM 756 N N . VAL A 1 98 ? 8.031 -1.950 2.385 1.00 95.81 98 VAL A N 1
ATOM 757 C CA . VAL A 1 98 ? 8.320 -3.384 2.210 1.00 95.81 98 VAL A CA 1
ATOM 758 C C . VAL A 1 98 ? 8.605 -4.040 3.562 1.00 95.81 98 VAL A C 1
ATOM 760 O O . VAL A 1 98 ? 8.063 -5.101 3.876 1.00 95.81 98 VAL A O 1
ATOM 763 N N . GLU A 1 99 ? 9.395 -3.392 4.411 1.00 95.31 99 GLU A N 1
ATOM 764 C CA . GLU A 1 99 ? 9.764 -3.842 5.755 1.00 95.31 99 GLU A CA 1
ATOM 765 C C . GLU A 1 99 ? 8.574 -3.810 6.720 1.00 95.31 99 GLU A C 1
ATOM 767 O O . GLU A 1 99 ? 8.515 -4.603 7.666 1.00 95.31 99 GLU A O 1
ATOM 772 N N . ALA A 1 100 ? 7.641 -2.874 6.528 1.00 96.12 100 ALA A N 1
ATOM 773 C CA . ALA A 1 100 ? 6.403 -2.802 7.295 1.00 96.12 100 ALA A CA 1
ATOM 774 C C . ALA A 1 100 ? 5.450 -3.944 6.918 1.00 96.12 100 ALA A C 1
ATOM 776 O O . ALA A 1 100 ? 4.943 -4.627 7.811 1.00 96.12 100 ALA A O 1
ATOM 777 N N . ALA A 1 101 ? 5.246 -4.175 5.617 1.00 95.50 101 ALA A N 1
ATOM 778 C CA . ALA A 1 101 ? 4.324 -5.188 5.108 1.00 95.50 101 ALA A CA 1
ATOM 779 C C . ALA A 1 101 ? 4.848 -6.622 5.297 1.00 95.50 101 ALA A C 1
ATOM 781 O O . ALA A 1 101 ? 4.117 -7.486 5.774 1.00 95.50 101 ALA A O 1
ATOM 782 N N . SER A 1 102 ? 6.127 -6.877 5.006 1.00 94.56 102 SER A N 1
ATOM 783 C CA . SER A 1 102 ? 6.733 -8.215 5.149 1.00 94.56 102 SER A CA 1
ATOM 784 C C . SER A 1 102 ? 6.618 -8.785 6.563 1.00 94.56 102 SER A C 1
ATOM 786 O O . SER A 1 102 ? 6.474 -9.992 6.736 1.00 94.56 102 SER A O 1
ATOM 788 N N . GLY A 1 103 ? 6.595 -7.920 7.581 1.00 91.94 103 GLY A N 1
ATOM 789 C CA . GLY A 1 103 ? 6.458 -8.311 8.982 1.00 91.94 103 GLY A CA 1
ATOM 790 C C . GLY A 1 103 ? 5.094 -8.885 9.390 1.00 91.94 103 GLY A C 1
ATOM 791 O O . GLY A 1 103 ? 4.939 -9.201 10.574 1.00 91.94 103 GLY A O 1
ATOM 792 N N . ILE A 1 104 ? 4.120 -8.969 8.475 1.00 93.50 104 ILE A N 1
ATOM 793 C CA . ILE A 1 104 ? 2.797 -9.580 8.705 1.00 93.50 104 ILE A CA 1
ATOM 794 C C . ILE A 1 104 ? 2.457 -10.694 7.701 1.00 93.50 104 ILE A C 1
ATOM 796 O O . ILE A 1 104 ? 1.359 -11.242 7.747 1.00 93.50 104 ILE A O 1
ATOM 800 N N . PHE A 1 105 ? 3.360 -11.028 6.775 1.00 94.75 105 PHE A N 1
ATOM 801 C CA . PHE A 1 105 ? 3.091 -12.069 5.787 1.00 94.75 105 PHE A CA 1
ATOM 802 C C . PHE A 1 105 ? 3.160 -13.458 6.424 1.00 94.75 105 PHE A C 1
ATOM 804 O O . PHE A 1 105 ? 4.179 -13.838 6.992 1.00 94.75 105 PHE A O 1
ATOM 811 N N . GLU A 1 106 ? 2.107 -14.257 6.249 1.00 96.44 106 GLU A N 1
ATOM 812 C CA . GLU A 1 106 ? 2.172 -15.700 6.522 1.00 96.44 106 GLU A CA 1
ATOM 813 C C . GLU A 1 106 ? 3.034 -16.421 5.478 1.00 96.44 106 GLU A C 1
ATOM 815 O O . GLU A 1 106 ? 3.764 -17.364 5.784 1.00 96.44 106 GLU A O 1
ATOM 820 N N . LYS A 1 107 ? 2.955 -15.965 4.222 1.00 96.25 107 LYS A N 1
ATOM 821 C CA . LYS A 1 107 ? 3.740 -16.480 3.104 1.00 96.25 107 LYS A CA 1
ATOM 822 C C . LYS A 1 107 ? 3.996 -15.384 2.081 1.00 96.25 107 LYS A C 1
ATOM 824 O O . LYS A 1 107 ? 3.072 -14.723 1.618 1.00 96.25 107 LYS A O 1
ATOM 829 N N . GLU A 1 108 ? 5.251 -15.248 1.677 1.00 95.75 108 GLU A N 1
ATOM 830 C CA . GLU A 1 108 ? 5.656 -14.300 0.644 1.00 95.75 108 GLU A CA 1
ATOM 831 C C . GLU A 1 108 ? 5.613 -14.941 -0.755 1.00 95.75 108 GLU A C 1
ATOM 833 O O . GLU A 1 108 ? 6.189 -16.008 -0.992 1.00 95.75 108 GLU A O 1
ATOM 838 N N . ILE A 1 109 ? 4.970 -14.267 -1.713 1.00 96.00 109 ILE A N 1
ATOM 839 C CA . ILE A 1 109 ? 4.985 -14.645 -3.135 1.00 96.00 109 ILE A CA 1
ATOM 840 C C . ILE A 1 109 ? 6.132 -13.900 -3.826 1.00 96.00 109 ILE A C 1
ATOM 842 O O . ILE A 1 109 ? 5.930 -12.908 -4.525 1.00 96.00 109 ILE A O 1
ATOM 846 N N . ARG A 1 110 ? 7.359 -14.391 -3.632 1.00 94.06 110 ARG A N 1
ATOM 847 C CA . ARG A 1 110 ? 8.595 -13.734 -4.113 1.00 94.06 110 ARG A CA 1
ATOM 848 C C . ARG A 1 110 ? 8.587 -13.456 -5.625 1.00 94.06 110 ARG A C 1
ATOM 850 O O . ARG A 1 110 ? 9.037 -12.400 -6.066 1.00 94.06 110 ARG A O 1
ATOM 857 N N . GLY A 1 111 ? 7.973 -14.356 -6.402 1.00 96.31 111 GLY A N 1
ATOM 858 C CA . GLY A 1 111 ? 7.847 -14.238 -7.858 1.00 96.31 111 GLY A CA 1
ATOM 859 C C . GLY A 1 111 ? 7.064 -13.009 -8.337 1.00 96.31 111 GLY A C 1
ATOM 860 O O . GLY A 1 111 ? 7.270 -12.567 -9.465 1.00 96.31 111 GLY A O 1
ATOM 861 N N . PHE A 1 112 ? 6.217 -12.405 -7.493 1.00 94.88 112 PHE A N 1
ATOM 862 C CA . PHE A 1 112 ? 5.543 -11.149 -7.836 1.00 94.88 112 PHE A CA 1
ATOM 863 C C . PHE A 1 112 ? 6.558 -10.020 -8.042 1.00 94.88 112 PHE A C 1
ATOM 865 O O . PHE A 1 112 ? 6.555 -9.369 -9.083 1.00 94.88 112 PHE A O 1
ATOM 872 N N . GLY A 1 113 ? 7.463 -9.822 -7.077 1.00 93.31 113 GLY A N 1
ATOM 873 C CA . GLY A 1 113 ? 8.471 -8.7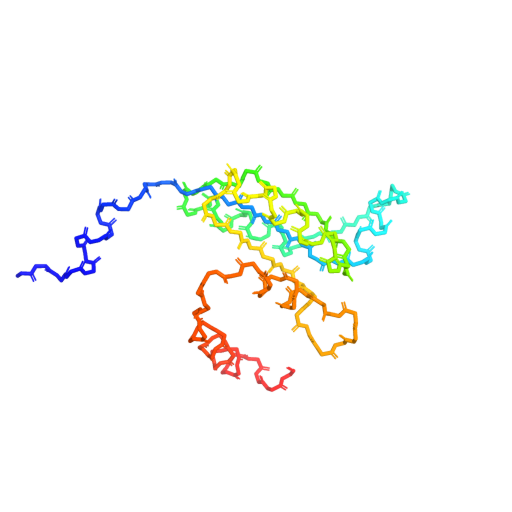66 -7.153 1.00 93.31 113 GLY A CA 1
ATOM 874 C C . GLY A 1 113 ? 9.477 -8.995 -8.282 1.00 93.31 113 GLY A C 1
ATOM 875 O O . GLY A 1 113 ? 9.897 -8.043 -8.935 1.00 93.31 113 GLY A O 1
ATOM 876 N N . GLU A 1 114 ? 9.848 -10.251 -8.538 1.00 95.38 114 GLU A N 1
ATOM 877 C CA . GLU A 1 114 ? 10.742 -10.625 -9.643 1.00 95.38 114 GLU A CA 1
ATOM 878 C C . GLU A 1 114 ? 10.129 -10.299 -11.006 1.00 95.38 114 GLU A C 1
ATOM 880 O O . GLU A 1 114 ? 10.756 -9.610 -11.814 1.00 95.38 114 GLU A O 1
ATOM 885 N N . LEU A 1 115 ? 8.888 -10.737 -11.241 1.00 96.38 115 LEU A N 1
ATOM 886 C CA . LEU A 1 115 ? 8.194 -10.490 -12.500 1.00 9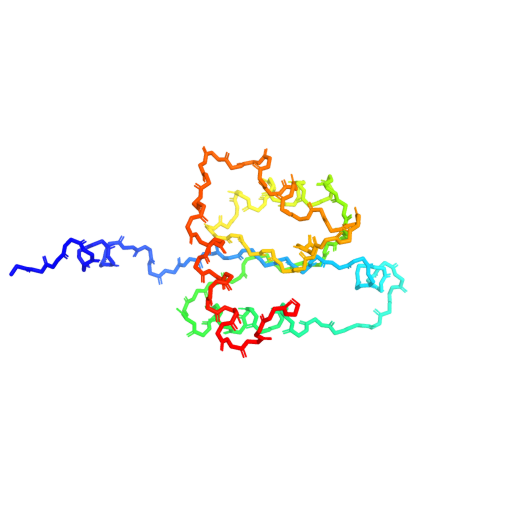6.38 115 LEU A CA 1
ATOM 887 C C . LEU A 1 115 ? 7.878 -9.004 -12.686 1.00 96.38 115 LEU A C 1
ATOM 889 O O . LEU A 1 115 ? 8.076 -8.479 -13.779 1.00 96.38 115 LEU A O 1
ATOM 893 N N . PHE A 1 116 ? 7.446 -8.319 -11.623 1.00 94.31 116 PHE A N 1
ATOM 894 C CA . PHE A 1 116 ? 7.210 -6.878 -11.650 1.00 94.31 116 PHE A CA 1
ATOM 895 C C . PHE A 1 116 ? 8.469 -6.127 -12.095 1.00 94.31 116 PHE A C 1
ATOM 897 O O . PHE A 1 116 ? 8.417 -5.398 -13.080 1.00 94.31 116 PHE A O 1
ATOM 904 N N . ARG A 1 117 ? 9.626 -6.381 -11.463 1.00 93.75 117 ARG A N 1
ATOM 905 C CA . ARG A 1 117 ? 10.898 -5.746 -11.850 1.00 93.75 117 ARG A CA 1
ATOM 906 C C . ARG A 1 117 ? 11.328 -6.094 -13.274 1.00 93.75 117 ARG A C 1
ATOM 908 O O . ARG A 1 117 ? 11.827 -5.218 -13.972 1.00 93.75 117 ARG A O 1
ATOM 915 N N . HIS A 1 118 ? 11.133 -7.337 -13.717 1.00 95.19 118 HIS A N 1
ATOM 916 C CA . HIS A 1 118 ? 11.466 -7.737 -15.086 1.00 95.19 118 HIS A CA 1
ATOM 917 C C . HIS A 1 118 ? 10.637 -6.970 -16.127 1.00 95.19 118 HIS A C 1
ATOM 919 O O . HIS A 1 118 ? 11.196 -6.411 -17.070 1.00 95.19 118 HIS A O 1
ATOM 925 N N . LEU A 1 119 ? 9.317 -6.901 -15.933 1.00 95.25 119 LEU A N 1
ATOM 926 C CA . LEU A 1 119 ? 8.415 -6.167 -16.824 1.00 95.25 119 LEU A CA 1
ATOM 927 C C . LEU A 1 119 ? 8.671 -4.654 -16.763 1.00 95.25 119 LEU A C 1
ATOM 929 O O . LEU A 1 119 ? 8.687 -3.990 -17.799 1.00 95.25 119 LEU A O 1
ATOM 933 N N . SER A 1 120 ? 8.937 -4.108 -15.573 1.00 93.38 120 SER A N 1
ATOM 934 C CA . SER A 1 120 ? 9.338 -2.708 -15.414 1.00 93.38 120 SER A CA 1
ATOM 935 C C . SER A 1 120 ? 10.632 -2.415 -16.165 1.00 93.38 120 SER A C 1
ATOM 937 O O . SER A 1 120 ? 10.673 -1.451 -16.918 1.00 93.38 120 SER A O 1
ATOM 939 N N . PHE A 1 121 ? 11.653 -3.267 -16.060 1.00 94.62 121 PHE A N 1
ATOM 940 C CA . PHE A 1 121 ? 12.908 -3.081 -16.789 1.00 94.62 121 PHE A CA 1
ATOM 941 C C . PHE A 1 121 ? 12.695 -3.009 -18.309 1.00 94.62 121 PHE A C 1
ATOM 943 O O . PHE A 1 121 ? 13.289 -2.163 -18.975 1.00 94.62 121 PHE A O 1
ATOM 950 N N . GLN A 1 122 ? 11.797 -3.834 -18.856 1.00 95.19 122 GLN A N 1
ATOM 951 C CA . GLN A 1 122 ? 11.438 -3.785 -20.278 1.00 95.19 122 GLN A CA 1
ATOM 952 C C . GLN A 1 122 ? 10.723 -2.487 -20.680 1.00 95.19 122 GLN A C 1
ATOM 954 O O . GLN A 1 122 ? 10.861 -2.047 -21.819 1.00 95.19 122 GLN A O 1
ATOM 959 N N . SER A 1 123 ? 9.954 -1.883 -19.771 1.00 92.06 123 SER A N 1
ATOM 960 C CA . SER A 1 123 ? 9.158 -0.686 -20.056 1.00 92.06 123 SER A CA 1
ATOM 961 C C . SER A 1 123 ? 9.887 0.629 -19.770 1.00 92.06 123 SER A C 1
ATOM 963 O O . SER A 1 123 ? 9.661 1.600 -20.488 1.00 92.06 123 SER A O 1
ATOM 965 N N . ILE A 1 124 ? 10.676 0.696 -18.695 1.00 91.25 124 ILE A N 1
ATOM 966 C CA . ILE A 1 124 ? 11.252 1.940 -18.153 1.00 91.25 124 ILE A CA 1
ATOM 967 C C . ILE A 1 124 ? 12.766 1.857 -17.887 1.00 91.25 124 ILE A C 1
ATOM 969 O O . ILE A 1 124 ? 13.362 2.839 -17.453 1.00 91.25 124 ILE A O 1
ATOM 973 N N . GLY A 1 125 ? 13.414 0.725 -18.181 1.00 87.38 125 GLY A N 1
ATOM 974 C CA . GLY A 1 125 ? 14.854 0.539 -17.984 1.00 87.38 125 GLY A CA 1
ATOM 975 C C . GLY A 1 125 ? 15.257 0.324 -16.520 1.00 87.38 125 GLY A C 1
ATOM 976 O O . GLY A 1 125 ? 14.463 -0.126 -15.699 1.00 87.38 125 GLY A O 1
ATOM 977 N N . SER A 1 126 ? 16.521 0.608 -16.196 1.00 79.12 126 SER A N 1
ATOM 978 C CA . SER A 1 126 ? 17.118 0.417 -14.861 1.00 79.12 126 SER A CA 1
ATOM 979 C C . SER A 1 126 ? 16.979 1.631 -13.932 1.00 79.12 126 SER A C 1
ATOM 981 O O . SER A 1 126 ? 17.857 1.833 -13.094 1.00 79.12 126 SER A O 1
ATOM 983 N N . ALA A 1 127 ? 15.980 2.483 -14.173 1.00 58.84 127 ALA A N 1
ATOM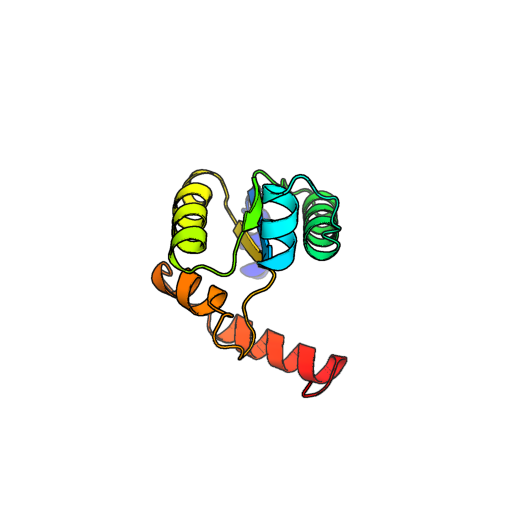 984 C CA . ALA A 1 127 ? 15.790 3.737 -13.444 1.00 58.84 127 ALA A CA 1
ATOM 985 C C . ALA A 1 127 ? 15.621 3.522 -11.933 1.00 58.84 127 ALA A C 1
ATOM 987 O O . ALA A 1 127 ? 14.977 2.518 -11.545 1.00 58.84 127 ALA A O 1
#